Protein AF-A0A3A8PKV5-F1 (afdb_monomer_lite)

pLDDT: mean 82.34, std 18.88, range [43.38, 98.38]

Secondary structure (DSSP, 8-state):
-------------TTSPPP---------BTTBSSHHHHHHHHHHT-

Organism: NCBI:txid2316720

Sequence (46 aa):
MDHANEAGAAAGDEDAPMAVAVVGLALRFPGAEDARQFWRNLVGGV

Structure (mmCIF, N/CA/C/O backbone):
data_AF-A0A3A8PKV5-F1
#
_entry.id   AF-A0A3A8PKV5-F1
#
loop_
_atom_site.group_PDB
_atom_site.id
_atom_site.type_symbol
_atom_site.label_atom_id
_atom_site.label_alt_id
_atom_site.label_comp_id
_atom_site.label_asym_id
_atom_site.label_entity_id
_atom_site.label_seq_id
_atom_site.pdbx_PDB_ins_code
_atom_site.Cartn_x
_atom_site.Cartn_y
_ato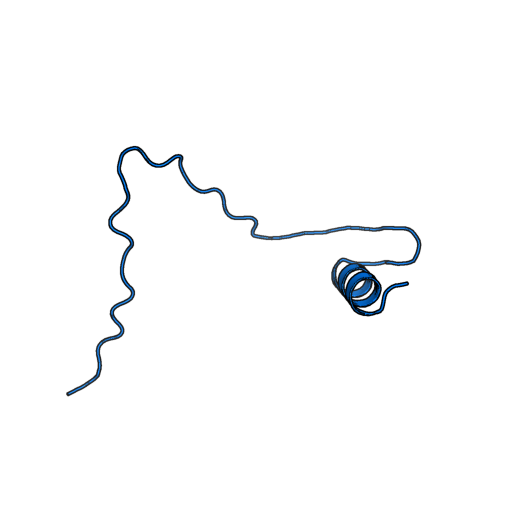m_site.Cartn_z
_atom_site.occupancy
_atom_site.B_iso_or_equiv
_atom_site.auth_seq_id
_atom_site.auth_comp_id
_atom_site.auth_asym_id
_atom_site.auth_atom_id
_atom_site.pdbx_PDB_model_num
ATOM 1 N N . MET A 1 1 ? -6.816 -8.424 -43.063 1.00 43.38 1 MET A N 1
ATOM 2 C CA . MET A 1 1 ? -5.538 -8.682 -42.378 1.00 43.38 1 MET A CA 1
ATOM 3 C C . MET A 1 1 ? -5.711 -8.227 -40.950 1.00 43.38 1 MET A C 1
ATOM 5 O O . MET A 1 1 ? -5.628 -7.037 -40.678 1.00 43.38 1 MET A O 1
ATOM 9 N N . ASP A 1 2 ? -6.078 -9.164 -40.087 1.00 46.78 2 ASP A N 1
ATOM 10 C CA . ASP A 1 2 ? -6.144 -8.981 -38.646 1.00 46.78 2 ASP A CA 1
ATOM 11 C C . ASP A 1 2 ? -4.794 -8.472 -38.135 1.00 46.78 2 ASP A C 1
ATOM 13 O O . ASP A 1 2 ? -3.755 -9.090 -38.374 1.00 46.78 2 ASP A O 1
ATOM 17 N N . HIS A 1 3 ? -4.805 -7.317 -37.469 1.00 44.91 3 HIS A N 1
ATOM 18 C CA . HIS A 1 3 ? -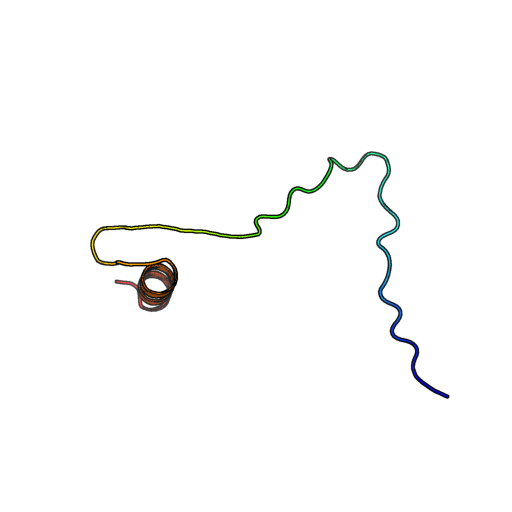3.666 -6.853 -36.692 1.00 44.91 3 HIS A CA 1
ATOM 19 C C . HIS A 1 3 ? -3.499 -7.821 -35.522 1.00 44.91 3 HIS A C 1
ATOM 21 O O . HIS A 1 3 ? -4.173 -7.705 -34.500 1.00 44.91 3 HIS A O 1
ATOM 27 N N . ALA A 1 4 ? -2.644 -8.824 -35.715 1.00 53.84 4 ALA A N 1
ATOM 28 C CA . ALA A 1 4 ? -2.195 -9.695 -34.650 1.00 53.84 4 ALA A CA 1
ATOM 29 C C . ALA A 1 4 ? -1.638 -8.815 -33.524 1.00 53.84 4 ALA A C 1
ATOM 31 O O . ALA A 1 4 ? -0.732 -8.009 -33.726 1.00 53.84 4 ALA A O 1
ATOM 32 N N . ASN A 1 5 ? -2.239 -8.950 -32.346 1.00 57.19 5 ASN A N 1
ATOM 33 C CA . ASN A 1 5 ? -1.713 -8.446 -31.092 1.00 57.19 5 ASN A CA 1
ATOM 34 C C . ASN A 1 5 ? -0.352 -9.109 -30.856 1.00 57.19 5 ASN A C 1
ATOM 36 O O . ASN A 1 5 ? -0.283 -10.208 -30.303 1.00 57.19 5 ASN A O 1
ATOM 40 N N . GLU A 1 6 ? 0.722 -8.455 -31.292 1.00 54.62 6 GLU A N 1
ATOM 41 C CA . GLU A 1 6 ? 2.068 -8.749 -30.821 1.00 54.62 6 GLU A CA 1
ATOM 42 C C . GLU A 1 6 ? 2.136 -8.299 -29.362 1.00 54.62 6 GLU A C 1
ATOM 44 O O . GLU A 1 6 ? 2.614 -7.218 -29.020 1.00 54.62 6 GLU A O 1
ATOM 49 N N . ALA A 1 7 ? 1.599 -9.144 -28.481 1.00 53.09 7 ALA A N 1
ATOM 50 C CA . ALA A 1 7 ? 2.038 -9.179 -27.105 1.00 53.09 7 ALA A CA 1
ATOM 51 C C . ALA A 1 7 ? 3.529 -9.505 -27.171 1.00 53.09 7 ALA A C 1
ATOM 53 O O . ALA A 1 7 ? 3.906 -10.671 -27.286 1.00 53.09 7 ALA A O 1
ATOM 54 N N . GLY A 1 8 ? 4.355 -8.458 -27.206 1.00 48.75 8 GLY A N 1
ATOM 55 C CA . GLY A 1 8 ? 5.798 -8.555 -27.114 1.00 48.75 8 GLY A CA 1
ATOM 56 C C . GLY A 1 8 ? 6.123 -9.311 -25.841 1.00 48.75 8 GLY A C 1
ATOM 57 O O . GLY A 1 8 ? 6.149 -8.735 -24.755 1.00 48.75 8 GLY A O 1
ATOM 58 N N . ALA A 1 9 ? 6.308 -10.623 -25.974 1.00 54.69 9 ALA A N 1
ATOM 59 C CA . ALA A 1 9 ? 6.961 -11.430 -24.975 1.00 54.69 9 ALA A CA 1
ATOM 60 C C . ALA A 1 9 ? 8.335 -10.793 -24.824 1.00 54.69 9 ALA A C 1
ATOM 62 O O . ALA A 1 9 ? 9.147 -10.845 -25.748 1.00 54.69 9 ALA A O 1
ATOM 63 N N . ALA A 1 10 ? 8.520 -10.078 -23.714 1.00 59.47 10 ALA A N 1
ATOM 64 C CA . ALA A 1 10 ? 9.777 -9.458 -23.362 1.00 59.47 10 ALA A CA 1
ATOM 65 C C . ALA A 1 10 ? 10.862 -10.516 -23.556 1.00 59.47 10 ALA A C 1
ATOM 67 O O . ALA A 1 10 ? 10.850 -11.541 -22.873 1.00 59.47 10 ALA A O 1
ATOM 68 N N . ALA A 1 11 ? 11.741 -10.301 -24.534 1.00 60.00 11 ALA A N 1
ATOM 69 C CA . ALA A 1 11 ? 12.989 -11.031 -24.602 1.00 60.00 11 ALA A CA 1
ATOM 70 C C . ALA A 1 11 ? 13.682 -10.726 -23.274 1.00 60.00 11 ALA A C 1
ATOM 72 O O . ALA A 1 11 ? 14.096 -9.592 -23.037 1.00 60.00 11 ALA A O 1
ATOM 73 N N . GLY A 1 12 ? 13.620 -11.689 -22.355 1.00 59.84 12 GLY A N 1
ATOM 74 C CA . GLY A 1 12 ? 14.154 -11.535 -21.017 1.00 59.84 12 GLY A CA 1
ATOM 75 C C . GLY A 1 12 ? 15.643 -11.295 -21.147 1.00 59.84 12 GLY A C 1
ATOM 76 O O . GLY A 1 12 ? 16.344 -12.110 -21.739 1.00 59.84 12 GLY A O 1
ATOM 77 N N . ASP A 1 13 ? 16.101 -10.160 -20.639 1.00 71.81 13 ASP A N 1
ATOM 78 C CA . ASP A 1 13 ? 17.508 -9.974 -20.334 1.00 71.81 13 ASP A CA 1
ATOM 79 C C . ASP A 1 13 ? 17.883 -11.080 -19.336 1.00 71.81 13 ASP A C 1
ATOM 81 O O . ASP A 1 13 ? 17.333 -11.127 -18.235 1.00 71.81 13 ASP A O 1
ATOM 85 N N . GLU A 1 14 ? 18.703 -12.046 -19.763 1.00 66.06 14 GLU A N 1
ATOM 86 C CA . GLU A 1 14 ? 19.015 -13.252 -18.977 1.00 66.06 14 GLU A CA 1
ATOM 87 C C . GLU A 1 14 ? 19.751 -12.910 -17.669 1.00 66.06 14 GLU A C 1
ATOM 89 O O . GLU A 1 14 ? 19.704 -13.684 -16.713 1.00 66.06 14 GLU A O 1
ATOM 94 N N . ASP A 1 15 ? 20.355 -11.719 -17.606 1.00 78.19 15 ASP A N 1
ATOM 95 C CA . ASP A 1 15 ? 21.010 -11.154 -16.426 1.00 78.19 15 ASP A CA 1
ATOM 96 C C . ASP A 1 15 ? 20.100 -10.218 -15.605 1.00 78.19 15 ASP A C 1
ATOM 98 O O . ASP A 1 15 ? 20.492 -9.758 -14.525 1.00 78.19 15 ASP A O 1
ATOM 102 N N . ALA A 1 16 ? 18.873 -9.932 -16.060 1.00 79.25 16 ALA A N 1
ATOM 103 C CA . ALA A 1 16 ? 17.967 -9.092 -15.292 1.00 79.25 16 ALA A CA 1
ATOM 104 C C . ALA A 1 16 ? 17.483 -9.829 -14.034 1.00 79.25 16 ALA A C 1
ATOM 106 O O . ALA A 1 16 ? 17.059 -10.989 -14.094 1.00 79.25 16 ALA A O 1
ATOM 107 N N . PRO A 1 17 ? 17.480 -9.156 -12.870 1.00 84.12 17 PRO A N 1
ATOM 108 C CA . PRO A 1 17 ? 16.922 -9.742 -11.666 1.00 84.12 17 PRO A CA 1
ATOM 109 C C . PRO A 1 17 ? 15.454 -10.110 -11.900 1.00 84.12 17 PRO A C 1
ATOM 111 O O . PRO A 1 17 ? 14.683 -9.329 -12.463 1.00 84.12 17 PRO A O 1
ATOM 114 N N . MET A 1 18 ? 15.063 -11.302 -11.440 1.00 87.44 18 MET A N 1
ATOM 115 C CA . MET A 1 18 ? 13.695 -11.798 -11.579 1.00 87.44 18 MET A CA 1
ATOM 116 C C . MET A 1 18 ? 12.699 -10.790 -10.993 1.00 87.44 18 MET A C 1
ATOM 118 O 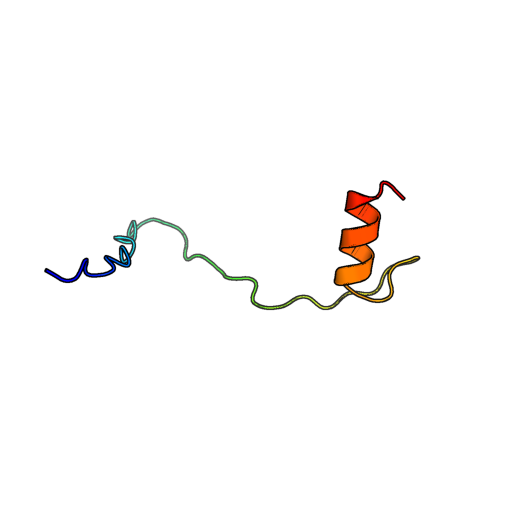O . MET A 1 18 ? 12.728 -10.478 -9.801 1.00 87.44 18 MET A O 1
ATOM 122 N N . ALA A 1 19 ? 11.804 -10.289 -11.842 1.00 89.12 19 ALA A N 1
ATOM 123 C CA . ALA A 1 19 ? 10.781 -9.342 -11.433 1.00 89.12 19 ALA A CA 1
ATOM 124 C C . ALA A 1 19 ? 9.768 -10.006 -10.490 1.00 89.12 19 ALA A C 1
ATOM 126 O O . ALA A 1 19 ? 9.309 -11.125 -10.724 1.00 89.12 19 ALA A O 1
ATOM 127 N N . VAL A 1 20 ? 9.374 -9.281 -9.444 1.00 91.25 20 VAL A N 1
ATOM 128 C CA . VAL A 1 20 ? 8.344 -9.717 -8.498 1.00 91.25 20 VAL A CA 1
ATOM 129 C C . VAL A 1 20 ? 7.131 -8.808 -8.639 1.00 91.25 20 VAL A C 1
ATOM 131 O O . VAL A 1 20 ? 7.231 -7.593 -8.474 1.00 91.25 20 VAL A O 1
ATOM 134 N N . ALA A 1 21 ? 5.974 -9.397 -8.935 1.00 95.94 21 ALA A N 1
ATOM 135 C CA . ALA A 1 21 ? 4.724 -8.659 -9.051 1.00 95.94 21 ALA A CA 1
ATOM 136 C C . ALA A 1 21 ? 4.030 -8.513 -7.690 1.00 95.94 21 ALA A C 1
ATOM 138 O O . ALA A 1 21 ? 3.834 -9.490 -6.965 1.00 95.94 21 ALA A O 1
ATOM 139 N N . VAL A 1 22 ? 3.576 -7.297 -7.377 1.00 93.69 22 VAL A N 1
ATOM 140 C CA . VAL A 1 22 ? 2.634 -7.056 -6.277 1.00 93.69 22 VAL A CA 1
ATOM 141 C C . VAL A 1 22 ? 1.220 -7.257 -6.815 1.00 93.69 22 VAL A C 1
ATOM 143 O O . VAL A 1 22 ? 0.711 -6.430 -7.565 1.00 93.69 22 VAL A O 1
ATOM 146 N N . VAL A 1 23 ? 0.589 -8.370 -6.441 1.00 96.50 23 VAL A N 1
ATOM 147 C CA . VAL A 1 23 ? -0.735 -8.766 -6.961 1.00 96.50 23 VAL A CA 1
ATOM 148 C C . VAL A 1 23 ? -1.908 -8.336 -6.076 1.00 96.50 23 VAL A C 1
ATOM 150 O O . VAL A 1 23 ? -3.062 -8.446 -6.478 1.00 96.50 23 VAL A O 1
ATOM 153 N N . GLY A 1 24 ? -1.637 -7.834 -4.871 1.00 95.38 24 GLY A N 1
ATOM 154 C CA . GLY A 1 24 ? -2.669 -7.379 -3.947 1.00 95.38 24 GLY A CA 1
ATOM 155 C C . GLY A 1 24 ? -2.097 -6.559 -2.797 1.00 95.38 24 GLY A C 1
ATOM 156 O O . GLY A 1 24 ? -0.933 -6.709 -2.432 1.00 95.38 24 GLY A O 1
ATOM 157 N N . LEU A 1 25 ? -2.936 -5.689 -2.234 1.00 94.94 25 LEU A N 1
ATOM 158 C CA . LEU A 1 25 ? -2.602 -4.831 -1.101 1.00 94.94 25 LEU A CA 1
ATOM 159 C C . LEU A 1 25 ? -3.824 -4.677 -0.189 1.00 94.94 25 LEU A C 1
ATOM 161 O O . LEU A 1 25 ? -4.901 -4.302 -0.650 1.00 94.94 25 LEU A O 1
ATOM 165 N N . ALA A 1 26 ? -3.642 -4.923 1.107 1.00 96.31 26 ALA A N 1
ATOM 166 C CA . ALA A 1 26 ? -4.628 -4.656 2.150 1.00 96.31 26 ALA A CA 1
ATOM 167 C C . ALA A 1 26 ? -3.974 -3.792 3.232 1.00 96.31 26 ALA A C 1
ATOM 169 O O . ALA A 1 26 ? -2.878 -4.105 3.694 1.00 96.31 26 ALA A O 1
ATOM 170 N N . LEU A 1 27 ? -4.626 -2.694 3.612 1.00 95.06 27 LEU A N 1
ATOM 171 C CA . LEU A 1 27 ? -4.087 -1.725 4.566 1.00 95.06 27 LEU A CA 1
ATOM 172 C C . LEU A 1 27 ? -5.198 -1.078 5.391 1.00 95.06 27 LEU A C 1
ATOM 174 O O . LEU A 1 27 ? -6.343 -1.005 4.945 1.00 95.06 27 LEU A O 1
ATOM 178 N N . ARG A 1 28 ? -4.824 -0.590 6.576 1.00 96.88 28 ARG A N 1
ATOM 179 C CA . ARG A 1 28 ? -5.626 0.281 7.441 1.00 96.88 28 ARG A CA 1
ATOM 180 C C . ARG A 1 28 ? -4.716 1.341 8.044 1.00 96.88 28 ARG A C 1
ATOM 182 O O . ARG A 1 28 ? -3.721 0.997 8.679 1.00 96.88 28 ARG A O 1
ATOM 189 N N . PHE A 1 29 ? -5.078 2.606 7.874 1.00 96.12 29 PHE A N 1
ATOM 190 C CA . PHE A 1 29 ? -4.364 3.754 8.426 1.00 96.12 29 PHE A CA 1
ATOM 191 C C . PHE A 1 29 ? -5.335 4.712 9.124 1.00 96.12 29 PHE A C 1
ATOM 193 O O . PHE A 1 29 ? -6.537 4.690 8.849 1.00 96.12 29 PHE A O 1
ATOM 200 N N . PRO A 1 30 ? -4.846 5.589 10.016 1.00 96.88 30 PRO A N 1
ATOM 201 C CA . PRO A 1 30 ? -5.646 6.711 10.491 1.00 96.88 30 PRO A CA 1
ATOM 202 C C . PRO A 1 30 ? -6.211 7.508 9.305 1.00 96.88 30 PRO A C 1
ATOM 204 O O . PRO A 1 30 ? -5.473 7.888 8.401 1.00 96.88 30 PRO A O 1
ATOM 207 N N . GLY A 1 31 ? -7.530 7.710 9.279 1.00 95.38 31 GLY A N 1
ATOM 208 C CA . GLY A 1 31 ? -8.211 8.409 8.182 1.00 95.38 31 GLY A CA 1
ATOM 209 C C . GLY A 1 31 ? -8.380 7.606 6.882 1.00 95.38 31 GLY A C 1
ATOM 210 O O . GLY A 1 31 ? -8.941 8.139 5.923 1.00 95.38 31 GLY A O 1
ATOM 211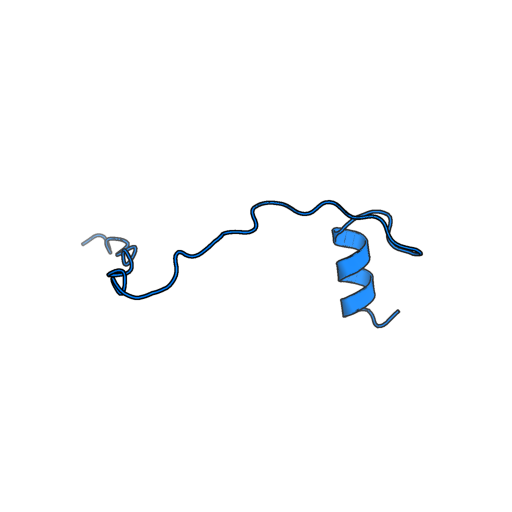 N N . ALA A 1 32 ? -7.942 6.343 6.827 1.00 98.06 32 ALA A N 1
ATOM 212 C CA . ALA A 1 32 ? -8.168 5.455 5.690 1.00 98.06 32 ALA A CA 1
ATOM 213 C C . ALA A 1 32 ? -8.450 4.009 6.126 1.00 98.06 32 ALA A C 1
ATOM 215 O O . ALA A 1 32 ? -7.561 3.271 6.553 1.00 98.06 32 ALA A O 1
ATOM 216 N N . GLU A 1 33 ? -9.697 3.582 5.958 1.00 97.00 33 GLU A N 1
ATOM 217 C CA . GLU A 1 33 ? -10.161 2.239 6.317 1.00 97.00 33 GLU A CA 1
ATOM 218 C C . GLU A 1 33 ? -9.724 1.161 5.316 1.00 97.00 33 GLU A C 1
ATOM 220 O O . GLU A 1 33 ? -9.728 -0.025 5.655 1.00 97.00 33 GLU A O 1
ATOM 225 N N . ASP A 1 34 ? -9.336 1.570 4.103 1.00 97.44 34 ASP A N 1
ATOM 226 C CA . ASP A 1 34 ? -8.858 0.699 3.035 1.00 97.44 34 ASP A CA 1
ATOM 227 C C . ASP A 1 34 ? -7.871 1.406 2.082 1.00 97.44 34 ASP A C 1
ATOM 229 O O . ASP A 1 34 ? -7.665 2.626 2.120 1.00 97.44 34 ASP A O 1
ATOM 233 N N . ALA A 1 35 ? -7.267 0.621 1.182 1.00 97.12 35 ALA A N 1
ATOM 234 C CA . ALA A 1 35 ? -6.307 1.100 0.184 1.00 97.12 35 ALA A CA 1
ATOM 235 C C . ALA A 1 35 ? -6.887 2.156 -0.767 1.00 97.12 35 ALA A C 1
ATOM 237 O O . ALA A 1 35 ? -6.178 3.064 -1.206 1.00 97.12 35 ALA A O 1
ATOM 238 N N . ARG A 1 36 ? -8.183 2.067 -1.078 1.00 96.75 36 ARG A N 1
ATOM 239 C CA . ARG A 1 36 ? -8.843 3.010 -1.978 1.00 96.75 36 ARG A CA 1
ATOM 240 C C . ARG A 1 36 ? -9.026 4.360 -1.294 1.00 96.75 36 ARG A C 1
ATOM 242 O O . ARG A 1 36 ? -8.850 5.383 -1.949 1.00 96.75 36 ARG A O 1
ATOM 249 N N . GLN A 1 37 ? -9.396 4.382 -0.016 1.00 97.69 37 GLN A N 1
ATOM 250 C CA . GLN A 1 37 ? -9.491 5.610 0.767 1.00 97.69 37 GLN A CA 1
ATOM 251 C C . GLN A 1 37 ? -8.124 6.246 0.954 1.00 97.69 37 GLN A C 1
ATOM 253 O O . GLN A 1 37 ? -7.994 7.442 0.723 1.00 97.69 37 GLN A O 1
ATOM 258 N N . PHE A 1 38 ? -7.103 5.445 1.252 1.00 97.44 38 PHE A N 1
ATOM 259 C CA . PHE A 1 38 ? -5.735 5.938 1.339 1.00 97.44 38 PHE A CA 1
ATOM 260 C C . PHE A 1 38 ? -5.301 6.642 0.047 1.00 97.44 38 PHE A C 1
ATOM 262 O O . PHE A 1 38 ? -4.824 7.773 0.094 1.00 97.44 38 PHE A O 1
ATOM 269 N N . TRP A 1 39 ? -5.558 6.039 -1.119 1.00 97.12 39 TRP A N 1
ATOM 270 C CA . TRP A 1 39 ? -5.225 6.674 -2.396 1.00 97.12 39 TRP A CA 1
ATOM 271 C C . TRP A 1 39 ? -5.998 7.976 -2.641 1.00 97.12 39 TRP A C 1
ATOM 273 O O . TRP A 1 39 ? -5.417 8.959 -3.097 1.00 97.12 39 TRP A O 1
ATOM 283 N N . ARG A 1 40 ? -7.295 8.020 -2.299 1.00 97.81 40 ARG A N 1
ATOM 284 C CA . ARG A 1 40 ? -8.075 9.268 -2.380 1.00 97.81 40 ARG A CA 1
ATOM 285 C C . ARG A 1 40 ? -7.485 10.361 -1.494 1.00 97.81 40 ARG A C 1
ATOM 287 O O . ARG A 1 40 ? -7.435 11.502 -1.939 1.00 97.81 40 ARG A O 1
ATOM 294 N N . ASN A 1 41 ? -7.031 10.017 -0.289 1.00 97.56 41 ASN A N 1
ATOM 295 C CA . ASN A 1 41 ? -6.435 10.981 0.631 1.00 97.56 41 ASN A CA 1
ATOM 296 C C . ASN A 1 41 ? -5.151 11.582 0.042 1.00 97.56 41 ASN A C 1
ATOM 298 O O . ASN A 1 41 ? -5.014 12.800 0.004 1.00 97.56 41 ASN A O 1
ATOM 302 N N . LEU A 1 42 ? -4.270 10.741 -0.514 1.00 97.06 42 LEU A N 1
ATOM 303 C CA . LEU A 1 42 ? -3.037 11.197 -1.164 1.00 97.06 42 LEU A CA 1
ATOM 304 C C . LEU A 1 42 ? -3.310 12.137 -2.343 1.00 97.06 42 LEU A C 1
ATOM 306 O O . LEU A 1 42 ? -2.698 13.196 -2.444 1.00 97.06 42 LEU A O 1
ATOM 310 N N . VAL A 1 43 ? -4.245 11.765 -3.221 1.00 98.38 43 VAL A N 1
ATOM 311 C CA . VAL A 1 43 ? -4.624 12.596 -4.376 1.00 98.38 43 VAL A CA 1
ATOM 312 C C . VAL A 1 43 ? -5.294 13.901 -3.928 1.00 98.38 43 VAL A C 1
ATOM 314 O O . VAL A 1 43 ? -5.114 14.933 -4.569 1.00 98.38 43 VAL A O 1
ATOM 317 N N . GLY A 1 44 ? -6.061 13.859 -2.837 1.00 97.56 44 GLY A N 1
ATOM 318 C CA . GLY A 1 44 ? -6.748 15.014 -2.261 1.00 97.56 44 GLY A CA 1
ATOM 319 C C . GLY A 1 44 ? -5.872 15.921 -1.391 1.00 97.56 44 GLY A C 1
ATOM 320 O O . GLY A 1 44 ? -6.306 17.028 -1.085 1.00 97.56 44 GLY A O 1
ATOM 321 N N . GLY A 1 45 ? -4.668 15.483 -1.006 1.00 95.88 45 GLY A N 1
ATOM 322 C CA . GLY A 1 45 ? -3.736 16.254 -0.177 1.00 95.88 45 GLY A CA 1
ATOM 323 C C . GLY A 1 45 ? -4.172 16.439 1.282 1.00 95.88 45 GLY A C 1
ATOM 324 O O . GLY A 1 45 ? -3.883 17.484 1.863 1.00 95.88 45 GLY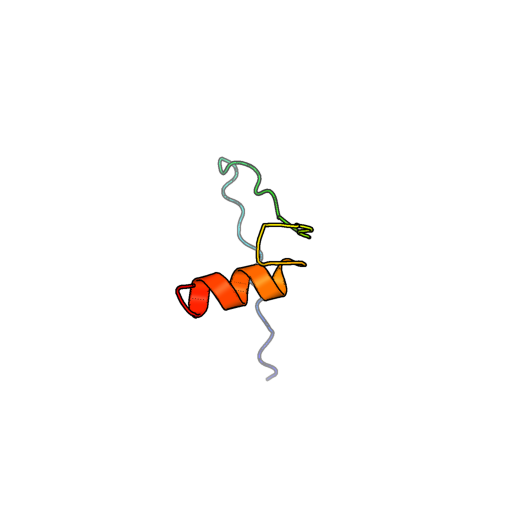 A O 1
ATOM 325 N N . VAL A 1 46 ? -4.887 15.462 1.848 1.00 87.94 46 VAL A N 1
ATOM 326 C CA . VAL A 1 46 ? -5.320 15.423 3.264 1.00 87.94 46 VAL A CA 1
ATOM 327 C C . VAL A 1 46 ? -4.402 14.582 4.138 1.00 87.94 46 VAL A C 1
ATOM 329 O O . VAL A 1 46 ? -3.840 13.586 3.627 1.00 87.94 46 VAL A O 1
#

InterPro domains:
  IPR014030 Beta-ketoacyl synthase-like, N-terminal domain [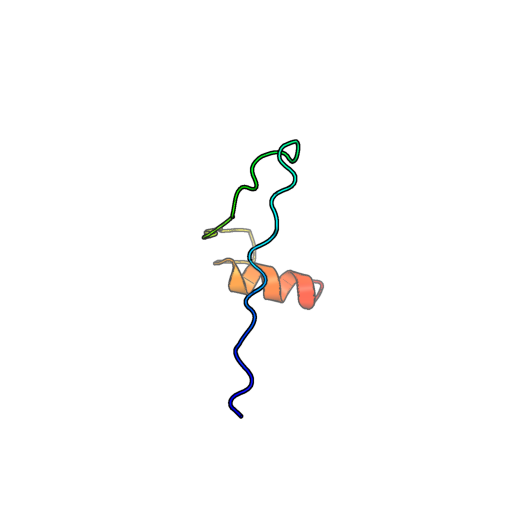PF00109] (19-45)
  IPR016039 Thiolase-like [G3DSA:3.40.47.10] (2-46)
  IPR016039 Thiolase-like [SSF53901] (20-45)

Foldseek 3Di:
DDPPPCPPPPPDPPPDDDDDDDPDDFDDDVQDRTPVRVVVCVVVVD

Radius of gyration: 18.98 Å; chains: 1; bounding box: 31×30×53 Å